Protein 1UIX (pdb70)

Structure (mmCIF, N/CA/C/O backbone):
data_1UIX
#
_entry.id   1UIX
#
_cell.length_a   148.0
_cell.length_b   26.1
_cell.length_c   39.6
_cell.angle_alpha   90
_cell.angle_beta   90.4
_cell.angle_gamma   90
#
_symmetry.space_gro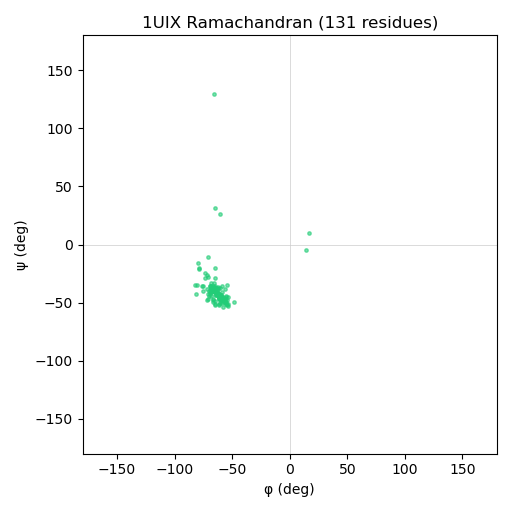up_name_H-M   'C 1 2 1'
#
loop_
_entity.id
_entity.type
_entity.pdbx_description
1 polymer 'Rho-associated kinase'
2 water water
#
loop_
_atom_site.group_PDB
_atom_site.id
_atom_site.type_symbol
_atom_site.label_atom_id
_atom_site.label_alt_id
_atom_site.label_comp_id
_atom_site.label_asym_id
_atom_site.label_entity_id
_atom_site.label_seq_id
_atom_site.pdbx_PDB_ins_code
_atom_site.Cartn_x
_atom_site.Cartn_y
_atom_site.Cartn_z
_atom_site.occupancy
_atom_site.B_iso_or_equiv
_atom_site.auth_seq_id
_atom_site.auth_comp_id
_atom_site.auth_asym_id
_atom_site.auth_atom_id
_atom_site.pdbx_PDB_model_num
ATOM 1 N N . GLY A 1 1 ? 44.291 -4.249 -9.874 1.00 5.47 -2 GLY A N 1
ATOM 2 C CA . GLY A 1 1 ? 45.088 -4.017 -8.649 1.00 7.67 -2 GLY A CA 1
ATOM 3 C C . GLY A 1 1 ? 44.296 -3.255 -7.592 1.00 7.30 -2 GLY A C 1
ATOM 4 O O . GLY A 1 1 ? 43.062 -3.169 -7.662 1.00 9.32 -2 GLY A O 1
ATOM 5 N N . SER A 1 2 ? 44.984 -2.634 -6.657 1.00 7.55 -1 SER A N 1
ATOM 6 C CA . SER A 1 2 ? 44.289 -2.006 -5.549 1.00 8.06 -1 SER A CA 1
ATOM 7 C C . SER A 1 2 ? 43.436 -0.860 -6.053 1.00 7.90 -1 SER A C 1
ATOM 8 O O . SER A 1 2 ? 42.403 -0.577 -5.448 1.00 9.28 -1 SER A O 1
ATOM 11 N N . THR A 1 3 ? 43.834 -0.222 -7.164 1.00 8.72 979 THR A N 1
ATOM 12 C CA . THR A 1 3 ? 43.144 0.978 -7.610 1.00 7.49 979 THR A CA 1
ATOM 13 C C . THR A 1 3 ? 41.748 0.663 -8.158 1.00 5.89 979 THR A C 1
ATOM 14 O O . THR A 1 3 ? 40.803 1.335 -7.798 1.00 4.19 979 THR A O 1
ATOM 18 N N . SER A 1 4 ? 41.628 -0.347 -9.027 1.00 5.70 980 SER A N 1
ATOM 19 C CA . SER A 1 4 ? 40.264 -0.661 -9.471 1.00 5.25 980 SER A CA 1
ATOM 20 C C . SER A 1 4 ? 39.473 -1.372 -8.335 1.00 4.40 980 SER A C 1
ATOM 21 O O . SER A 1 4 ? 38.278 -1.273 -8.283 1.00 5.92 980 SER A O 1
ATOM 24 N N . ASP A 1 5 ? 40.156 -2.099 -7.455 1.00 6.19 981 ASP A N 1
ATOM 25 C CA . ASP A 1 5 ? 39.464 -2.719 -6.297 1.00 6.04 981 ASP A CA 1
ATOM 26 C C . ASP A 1 5 ? 38.846 -1.637 -5.429 1.00 6.07 981 ASP A C 1
ATOM 27 O O . ASP A 1 5 ? 37.665 -1.688 -5.129 1.00 7.82 981 ASP A O 1
ATOM 32 N N . VAL A 1 6 ? 39.640 -0.637 -5.052 1.00 5.36 982 VAL A N 1
ATOM 33 C CA . VAL A 1 6 ? 39.083 0.496 -4.308 1.00 5.97 982 VAL A CA 1
ATOM 34 C C . VAL A 1 6 ? 37.889 1.127 -5.022 1.00 5.34 982 VAL A C 1
ATOM 35 O O . VAL A 1 6 ? 36.873 1.369 -4.382 1.00 5.78 982 VAL A O 1
ATOM 39 N N . ALA A 1 7 ? 38.043 1.464 -6.309 1.00 4.13 983 ALA A N 1
ATOM 40 C CA . ALA A 1 7 ? 36.980 2.134 -7.097 1.00 3.84 983 ALA A CA 1
ATOM 41 C C . ALA A 1 7 ? 35.691 1.351 -7.063 1.00 5.30 983 ALA A C 1
ATOM 42 O O . ALA A 1 7 ? 34.592 1.906 -6.845 1.00 4.09 983 ALA A O 1
ATOM 44 N N . ASN A 1 8 ? 35.794 0.038 -7.335 1.00 4.97 984 ASN A N 1
ATOM 45 C CA . ASN A 1 8 ? 34.613 -0.826 -7.305 1.00 4.79 984 ASN A CA 1
ATOM 46 C C . ASN A 1 8 ? 33.991 -0.984 -5.906 1.00 4.68 984 ASN A C 1
ATOM 47 O O . ASN A 1 8 ? 32.786 -0.960 -5.793 1.00 4.74 984 ASN A O 1
ATOM 52 N N . LEU A 1 9 ? 34.800 -1.062 -4.848 1.00 5.14 985 LEU A N 1
ATOM 53 C CA . LEU A 1 9 ? 34.257 -1.304 -3.524 1.00 5.11 985 LEU A CA 1
ATOM 54 C C . LEU A 1 9 ? 33.645 -0.009 -3.052 1.00 6.94 985 LEU A C 1
ATOM 55 O O . LEU A 1 9 ? 32.588 -0.020 -2.434 1.00 6.86 985 LEU A O 1
ATOM 60 N N . ALA A 1 10 ? 34.252 1.126 -3.395 1.00 6.72 986 ALA A N 1
ATOM 61 C CA . ALA A 1 10 ? 33.623 2.398 -2.986 1.00 7.25 986 ALA A CA 1
ATOM 62 C C . ALA A 1 10 ? 32.251 2.581 -3.674 1.00 9.30 986 ALA A C 1
ATOM 63 O O . ALA A 1 10 ? 31.294 3.126 -3.104 1.00 8.32 986 ALA A O 1
ATOM 65 N N . ASN A 1 11 ? 32.166 2.151 -4.922 1.00 10.50 987 ASN A N 1
ATOM 66 C CA . ASN A 1 11 ? 30.888 2.178 -5.602 1.00 12.38 987 ASN A CA 1
ATOM 67 C C . ASN A 1 11 ? 29.815 1.281 -4.973 1.00 11.79 987 ASN A C 1
ATOM 68 O O . ASN A 1 11 ? 28.661 1.660 -4.896 1.00 11.47 987 ASN A O 1
ATOM 73 N N . GLU A 1 12 ? 30.193 0.072 -4.557 1.00 10.63 988 GLU A N 1
ATOM 74 C CA . GLU A 1 12 ? 29.252 -0.868 -3.955 1.00 9.17 988 GLU A CA 1
ATOM 75 C C . GLU A 1 12 ? 28.817 -0.365 -2.627 1.00 9.71 988 GLU A C 1
ATOM 76 O O . GLU A 1 12 ? 27.631 -0.484 -2.305 1.00 9.17 988 GLU A O 1
ATOM 82 N N . LYS A 1 13 ? 29.728 0.237 -1.851 1.00 8.30 989 LYS A N 1
ATOM 83 C CA . LYS A 1 13 ? 29.334 0.806 -0.554 1.00 9.42 989 LYS A CA 1
ATOM 84 C C . LYS A 1 13 ? 28.328 1.939 -0.760 1.00 11.07 989 LYS A C 1
ATOM 85 O O . LYS A 1 13 ? 27.346 2.037 -0.031 1.00 11.91 989 LYS A O 1
ATOM 91 N N . GLU A 1 14 ? 28.575 2.781 -1.750 1.00 11.79 990 GLU A N 1
ATOM 92 C CA . GLU A 1 14 ? 27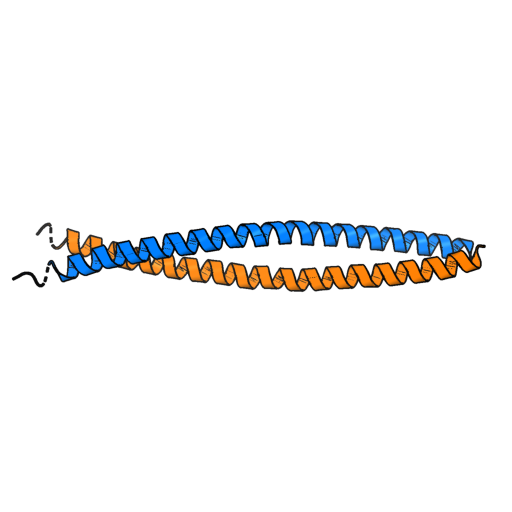.642 3.872 -2.064 1.00 12.97 990 GLU A CA 1
ATOM 93 C C . GLU A 1 14 ? 26.259 3.277 -2.452 1.00 12.42 990 GLU A C 1
ATOM 94 O O . GLU A 1 14 ? 25.244 3.650 -1.870 1.00 12.37 990 GLU A O 1
ATOM 100 N N . GLU A 1 15 ? 26.249 2.311 -3.379 1.00 12.56 991 GLU A N 1
ATOM 101 C CA . GLU A 1 15 ? 24.991 1.634 -3.767 1.00 12.35 991 GLU A CA 1
ATOM 102 C C . GLU A 1 15 ? 24.233 0.999 -2.574 1.00 12.82 991 GLU A C 1
ATOM 103 O O . GLU A 1 15 ? 23.039 1.245 -2.387 1.00 12.07 991 GLU A O 1
ATOM 109 N N . LEU A 1 16 ? 24.920 0.193 -1.764 1.00 11.79 992 LEU A N 1
ATOM 110 C CA . LEU A 1 16 ? 24.307 -0.422 -0.606 1.00 11.74 992 LEU A CA 1
ATOM 111 C C . LEU A 1 16 ? 23.809 0.603 0.414 1.00 12.92 992 LEU A C 1
ATOM 112 O O . LEU A 1 16 ? 22.737 0.435 0.954 1.00 12.25 992 LEU A O 1
ATOM 117 N N . ASN A 1 17 ? 24.612 1.613 0.700 1.00 14.25 993 ASN A N 1
ATOM 118 C CA . ASN A 1 17 ? 24.213 2.649 1.635 1.00 17.28 993 ASN A CA 1
ATOM 119 C C . ASN A 1 17 ? 22.912 3.349 1.201 1.00 17.19 993 ASN A C 1
ATOM 120 O O . ASN A 1 17 ? 22.020 3.570 2.029 1.00 17.17 993 ASN A O 1
ATOM 125 N N . ASN A 1 18 ? 22.830 3.691 -0.085 1.00 18.41 994 ASN A N 1
ATOM 126 C CA . ASN A 1 18 ? 21.636 4.306 -0.685 1.00 17.89 994 ASN A CA 1
ATOM 127 C C . ASN A 1 18 ? 20.390 3.414 -0.522 1.00 18.47 994 ASN A C 1
ATOM 128 O O . ASN A 1 18 ? 19.313 3.902 -0.145 1.00 18.54 994 ASN A O 1
ATOM 133 N N . LYS A 1 19 ? 20.532 2.123 -0.822 1.00 18.06 995 LYS A N 1
ATOM 134 C CA . LYS A 1 19 ? 19.439 1.136 -0.675 1.00 19.14 995 LYS A CA 1
ATOM 135 C C . LYS A 1 19 ? 19.077 0.965 0.778 1.00 19.16 995 LYS A C 1
ATOM 136 O O . LYS A 1 19 ? 17.907 0.830 1.103 1.00 18.83 995 LYS A O 1
ATOM 142 N N . LEU A 1 20 ? 20.083 1.021 1.657 1.00 18.11 996 LEU A N 1
ATOM 143 C CA . LEU A 1 20 ? 19.835 0.945 3.083 1.00 18.06 996 LEU A CA 1
ATOM 144 C C . LEU A 1 20 ? 19.041 2.143 3.582 1.00 18.09 996 LEU A C 1
ATOM 145 O O . LEU A 1 20 ? 18.042 1.979 4.292 1.00 17.37 996 LEU A O 1
ATOM 150 N N . LYS A 1 21 ? 19.480 3.336 3.196 1.00 18.21 997 LYS A N 1
ATOM 151 C CA . LYS A 1 21 ? 18.781 4.562 3.553 1.00 19.62 997 LYS A CA 1
ATOM 152 C C . LYS A 1 21 ? 17.306 4.548 3.110 1.00 21.00 997 LYS A C 1
ATOM 153 O O . LYS A 1 21 ? 16.424 4.923 3.896 1.00 21.29 997 LYS A O 1
ATOM 155 N N . GLU A 1 22 ? 17.055 4.118 1.870 1.00 21.62 998 GLU A N 1
ATOM 156 C CA . GLU A 1 22 ? 15.693 3.989 1.335 1.00 22.64 998 GLU A CA 1
ATOM 157 C C . GLU A 1 22 ? 14.915 3.030 2.208 1.00 23.18 998 GLU A C 1
ATOM 158 O O . GLU A 1 22 ? 13.789 3.328 2.574 1.00 23.72 998 GLU A O 1
ATOM 160 N N . ALA A 1 23 ? 15.522 1.903 2.573 1.00 22.48 999 ALA A N 1
ATOM 161 C CA . ALA A 1 23 ? 14.834 0.923 3.418 1.00 23.48 999 ALA A CA 1
ATOM 162 C C . ALA A 1 23 ? 14.479 1.477 4.805 1.00 24.64 999 ALA A C 1
ATOM 163 O O . ALA A 1 23 ? 13.352 1.260 5.310 1.00 24.30 999 ALA A O 1
ATOM 165 N N . GLN A 1 24 ? 15.425 2.187 5.412 1.00 25.22 1000 GLN A N 1
ATOM 166 C CA . GLN A 1 24 ? 15.224 2.735 6.756 1.00 27.57 1000 GLN A CA 1
ATOM 167 C C . GLN A 1 24 ? 14.217 3.898 6.779 1.00 28.16 1000 GLN A C 1
ATOM 168 O O . GLN A 1 24 ? 13.573 4.124 7.794 1.00 27.50 1000 GLN A O 1
ATOM 174 N N . GLU A 1 25 ? 14.105 4.628 5.667 1.00 29.10 1001 GLU A N 1
ATOM 175 C CA . GLU A 1 25 ? 13.078 5.649 5.514 1.00 30.42 1001 GLU A CA 1
ATOM 176 C C . GLU A 1 25 ? 11.683 4.996 5.408 1.00 31.23 1001 GLU A C 1
ATOM 177 O O . GLU A 1 25 ? 10.722 5.468 6.025 1.00 30.91 1001 GLU A O 1
ATOM 183 N N . GLN A 1 26 ? 11.582 3.915 4.643 1.00 31.34 1002 GLN A N 1
ATOM 184 C CA . GLN A 1 26 ? 10.357 3.124 4.594 1.00 32.51 1002 GLN A CA 1
ATOM 185 C C . GLN A 1 26 ? 9.993 2.627 5.983 1.00 32.81 1002 GLN A C 1
ATOM 186 O O . GLN A 1 26 ? 8.885 2.872 6.433 1.00 33.20 1002 GLN A O 1
ATOM 192 N N . LEU A 1 27 ? 10.919 1.958 6.668 1.00 32.58 1003 LEU A N 1
ATOM 193 C CA . LEU A 1 27 ? 10.671 1.441 8.020 1.00 33.27 1003 LEU A CA 1
ATOM 194 C C . LEU A 1 27 ? 10.192 2.511 8.987 1.00 34.26 1003 LEU A C 1
ATOM 195 O O . LEU A 1 27 ? 9.384 2.238 9.863 1.00 34.11 1003 LEU A O 1
ATOM 200 N N . SER A 1 28 ? 10.697 3.730 8.828 1.00 35.38 1004 SER A N 1
ATOM 201 C CA . SER A 1 28 ? 10.383 4.806 9.756 1.00 36.99 1004 SER A CA 1
ATOM 202 C C . SER A 1 28 ? 8.963 5.332 9.515 1.00 37.79 1004 SER A C 1
ATOM 203 O O . SER A 1 28 ? 8.240 5.612 10.463 1.00 37.95 1004 SER A O 1
ATOM 206 N N . ARG A 1 29 ? 8.576 5.446 8.244 1.00 39.01 1005 ARG A N 1
ATOM 207 C CA . ARG A 1 29 ? 7.214 5.814 7.852 1.00 40.00 1005 ARG A CA 1
ATOM 208 C C . ARG A 1 29 ? 6.231 4.769 8.377 1.00 40.80 1005 ARG A C 1
ATOM 209 O O . ARG A 1 29 ? 5.169 5.117 8.907 1.00 41.14 1005 ARG A O 1
ATOM 211 N N . LEU A 1 30 ? 6.601 3.495 8.255 1.00 40.89 1006 LEU A N 1
ATOM 212 C CA . LEU A 1 30 ? 5.782 2.395 8.755 1.00 41.28 1006 LEU A CA 1
ATOM 213 C C . LEU A 1 30 ? 5.662 2.419 10.283 1.00 41.33 1006 LEU A C 1
ATOM 214 O O . LEU A 1 30 ? 4.577 2.173 10.819 1.00 40.86 1006 LEU A O 1
ATOM 219 N N . LYS A 1 31 ? 6.760 2.739 10.970 1.00 41.61 1007 LYS A N 1
ATOM 220 C CA . LYS A 1 31 ? 6.766 2.852 12.432 1.00 41.95 1007 LYS A CA 1
ATOM 221 C C . LYS A 1 31 ? 5.823 3.956 12.913 1.00 42.44 1007 LYS A C 1
ATOM 222 O O . LYS A 1 31 ? 5.180 3.823 13.960 1.00 42.31 1007 LYS A O 1
ATOM 224 N N . ASP A 1 32 ? 5.760 5.047 12.151 1.00 42.79 1008 ASP A N 1
ATOM 225 C CA . ASP A 1 32 ? 4.851 6.155 12.446 1.00 43.24 1008 ASP A CA 1
ATOM 226 C C . ASP A 1 32 ? 3.399 5.737 12.218 1.00 43.29 1008 ASP A C 1
ATOM 227 O O . ASP A 1 32 ? 2.506 6.167 12.954 1.00 43.74 1008 ASP A O 1
ATOM 232 N N . GLU A 1 33 ? 3.177 4.900 11.205 1.00 43.28 1009 GLU A N 1
ATOM 233 C CA . GLU A 1 33 ? 1.861 4.329 10.928 1.00 43.43 1009 GLU A CA 1
ATOM 234 C C . GLU A 1 33 ? 1.370 3.340 12.018 1.00 43.40 1009 GLU A C 1
ATOM 235 O O . GLU A 1 33 ? 0.182 3.316 12.341 1.00 43.27 1009 GLU A O 1
ATOM 237 N N . GLU A 1 34 ? 2.278 2.546 12.583 1.00 43.26 1010 GLU A N 1
ATOM 238 C CA . GLU A 1 34 ? 1.948 1.617 13.669 1.00 43.13 1010 GLU A CA 1
ATOM 239 C C . GLU A 1 34 ? 1.533 2.342 14.950 1.00 43.52 1010 GLU A C 1
ATOM 240 O O . GLU A 1 34 ? 0.691 1.843 15.705 1.00 43.61 1010 GLU A O 1
ATOM 242 N N . ILE A 1 35 ? 2.119 3.512 15.201 1.00 43.55 1011 ILE A N 1
ATOM 243 C CA . ILE A 1 35 ? 1.721 4.320 16.342 1.00 43.49 1011 ILE A CA 1
ATOM 244 C C . ILE A 1 35 ? 0.327 4.897 16.094 1.00 43.81 1011 ILE A C 1
ATOM 245 O O . ILE A 1 35 ? -0.539 4.846 16.979 1.00 43.63 1011 ILE A O 1
ATOM 247 N N . SER A 1 36 ? 0.109 5.409 14.880 1.00 43.66 1012 SER A N 1
ATOM 248 C CA . SER A 1 36 ? -1.188 5.955 14.476 1.00 43.53 1012 SER A CA 1
ATOM 249 C C . SER A 1 36 ? -2.263 4.869 14.273 1.00 43.75 1012 SER A C 1
ATOM 250 O O . SER A 1 36 ? -3.454 5.184 14.120 1.00 44.16 1012 SER A O 1
ATOM 252 N N . ALA A 1 37 ? -1.847 3.601 14.274 1.00 43.29 1013 ALA A N 1
ATOM 253 C CA . ALA A 1 37 ? -2.779 2.474 14.267 1.00 42.68 1013 ALA A CA 1
ATOM 254 C C . ALA A 1 37 ? -3.321 2.207 15.665 1.00 42.37 1013 ALA A C 1
ATOM 255 O O . ALA A 1 37 ? -4.478 1.825 15.814 1.00 42.56 1013 ALA A O 1
ATOM 257 N N . ALA A 1 38 ? -2.485 2.409 16.682 1.00 41.60 1014 ALA A N 1
ATOM 258 C CA . ALA A 1 38 ? -2.883 2.201 18.067 1.00 41.00 1014 ALA A CA 1
ATOM 259 C C . ALA A 1 38 ? -3.981 3.167 18.484 1.00 40.63 1014 ALA A C 1
ATOM 260 O O . ALA A 1 38 ? -4.886 2.791 19.234 1.00 40.01 1014 ALA A O 1
ATOM 262 N N . ALA A 1 39 ? -3.885 4.403 17.997 1.0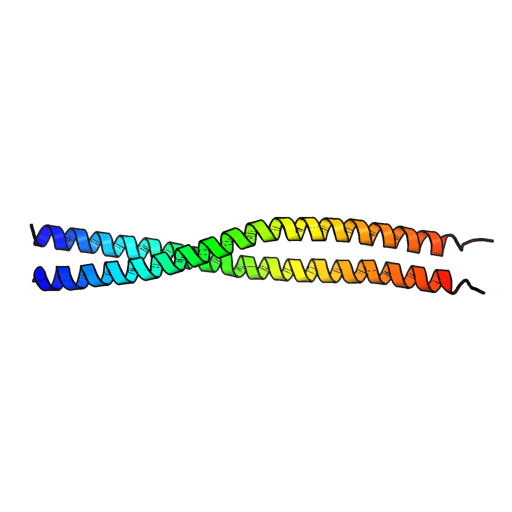0 40.30 1015 ALA A N 1
ATOM 263 C CA . ALA A 1 39 ? -4.889 5.434 18.254 1.00 39.91 1015 ALA A CA 1
ATOM 264 C C . ALA A 1 39 ? -6.189 5.132 17.513 1.00 39.57 1015 ALA A C 1
ATOM 265 O O . ALA A 1 39 ? -7.278 5.328 18.065 1.00 39.40 1015 ALA A O 1
ATOM 267 N N . ILE A 1 40 ? -6.077 4.654 16.274 1.00 38.89 1016 ILE A N 1
ATOM 268 C CA . ILE A 1 40 ? -7.263 4.278 15.499 1.00 38.63 1016 ILE A CA 1
ATOM 269 C C . ILE A 1 40 ? -7.964 3.042 16.076 1.00 38.35 1016 ILE A C 1
ATOM 270 O O . ILE A 1 40 ? -9.197 2.958 16.074 1.00 38.95 1016 ILE A O 1
ATOM 272 N N . LYS A 1 41 ? -7.179 2.092 16.570 1.00 37.50 1017 LYS A N 1
ATOM 273 C CA . LYS A 1 41 ? -7.727 0.947 17.275 1.00 36.92 1017 LYS A CA 1
ATOM 274 C C . LYS A 1 41 ? -8.536 1.413 18.494 1.00 36.62 1017 LYS A C 1
ATOM 275 O O . LYS A 1 41 ? -9.682 0.997 18.658 1.00 36.13 1017 LYS A O 1
ATOM 281 N N . ALA A 1 42 ? -7.944 2.278 19.328 1.00 35.89 1018 ALA A N 1
ATOM 282 C CA . ALA A 1 42 ? -8.605 2.801 20.532 1.00 35.38 1018 ALA A CA 1
ATOM 283 C C . ALA A 1 42 ? -9.910 3.532 20.206 1.00 34.85 1018 ALA A C 1
ATOM 284 O O . ALA A 1 42 ? -10.903 3.401 20.929 1.00 35.15 1018 ALA A O 1
ATOM 286 N N . GLN A 1 43 ? -9.884 4.305 19.127 1.00 34.37 1019 GLN A N 1
ATOM 287 C CA . GLN A 1 43 ? -11.056 4.991 18.619 1.00 33.89 1019 GLN A CA 1
ATOM 288 C C . GLN A 1 43 ? -12.137 3.988 18.193 1.00 33.44 1019 GLN A C 1
ATOM 289 O O . GLN A 1 43 ? -13.323 4.203 18.488 1.00 32.94 1019 GLN A O 1
ATOM 291 N N . PHE A 1 44 ? -11.726 2.899 17.524 1.00 32.67 1020 PHE A N 1
ATOM 292 C CA . PHE A 1 44 ? -12.646 1.831 17.103 1.00 31.35 1020 PHE A CA 1
ATOM 293 C C . PHE A 1 44 ? -13.245 1.123 18.314 1.00 30.58 1020 PHE A C 1
ATOM 294 O O . PHE A 1 44 ? -14.419 0.752 18.302 1.00 30.29 1020 PHE A O 1
ATOM 302 N N . GLU A 1 45 ? -12.431 0.923 19.349 1.00 29.31 1021 GLU A N 1
ATOM 303 C CA . GLU A 1 45 ? -12.858 0.195 20.532 1.00 28.08 1021 GLU A CA 1
ATOM 304 C C . GLU A 1 45 ? -13.916 1.003 21.255 1.00 27.75 1021 GLU A C 1
ATOM 305 O O . GLU A 1 45 ? -14.864 0.434 21.796 1.00 26.83 1021 GLU A O 1
ATOM 307 N N . LYS A 1 46 ? -13.718 2.324 21.274 1.00 27.32 1022 LYS A N 1
ATOM 308 C CA . LYS A 1 46 ? -14.647 3.298 21.851 1.00 26.74 1022 LYS A CA 1
ATOM 309 C C . LYS A 1 46 ? -15.955 3.360 21.081 1.00 26.09 1022 LYS A C 1
ATOM 310 O O . LYS A 1 46 ? -17.023 3.351 21.672 1.00 25.58 1022 LYS A O 1
ATOM 312 N N . GLN A 1 47 ? -15.861 3.480 19.763 1.00 25.96 1023 GLN A N 1
ATOM 313 C CA . GLN A 1 47 ? -17.042 3.538 18.920 1.00 26.71 1023 GLN A CA 1
ATOM 314 C C . GLN A 1 47 ? -17.864 2.269 19.066 1.00 25.95 1023 GLN A C 1
ATOM 315 O O . GLN A 1 47 ? -19.109 2.325 19.034 1.00 24.60 1023 GLN A O 1
ATOM 321 N N . LEU A 1 48 ? -17.165 1.138 19.194 1.00 24.92 1024 LEU A N 1
ATOM 322 C CA . LEU A 1 48 ? -17.833 -0.156 19.353 1.00 25.33 1024 LEU A CA 1
ATOM 323 C C . LEU A 1 48 ? -18.541 -0.274 20.698 1.00 24.45 1024 LEU A C 1
ATOM 324 O O . LEU A 1 48 ? -19.679 -0.765 20.748 1.00 24.22 1024 LEU A O 1
ATOM 329 N N . LEU A 1 49 ? -17.876 0.154 21.773 1.00 23.41 1025 LEU A N 1
ATOM 330 C CA . LEU A 1 49 ? -18.522 0.221 23.083 1.00 24.02 1025 LEU A CA 1
ATOM 331 C C . LEU A 1 49 ? -19.792 1.035 22.954 1.00 23.13 1025 LEU A C 1
ATOM 332 O O . LEU A 1 49 ? -20.865 0.565 23.342 1.00 23.17 1025 LEU A O 1
ATOM 337 N N . THR A 1 50 ? -19.668 2.242 22.395 1.00 21.83 1026 THR A N 1
ATOM 338 C CA . THR A 1 50 ? -20.808 3.136 22.200 1.00 20.88 1026 THR A CA 1
ATOM 339 C C . THR A 1 50 ? -21.919 2.509 21.373 1.00 19.44 1026 THR A C 1
ATOM 340 O O . THR A 1 50 ? -23.068 2.583 21.757 1.00 18.64 1026 THR A O 1
ATOM 344 N N . GLU A 1 51 ? -21.598 1.930 20.224 1.00 17.99 1027 GLU A N 1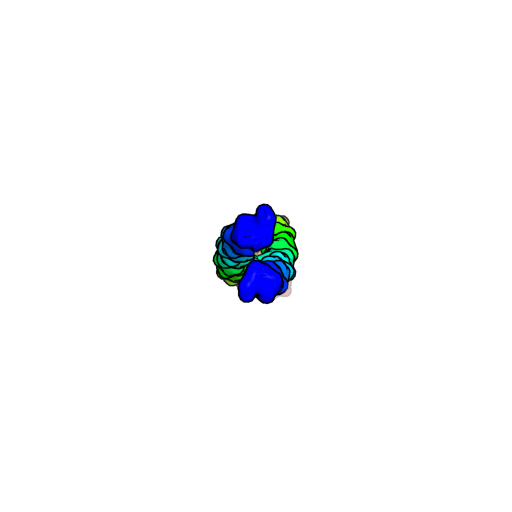
ATOM 345 C CA . GLU A 1 51 ? -22.634 1.310 19.407 1.00 17.51 1027 GLU A CA 1
ATOM 346 C C . GLU A 1 51 ? -23.355 0.166 20.147 1.00 16.53 1027 GLU A C 1
ATOM 347 O O . GLU A 1 51 ? -24.579 0.054 20.028 1.00 16.39 1027 GLU A O 1
ATOM 353 N N . ARG A 1 52 ? -22.596 -0.683 20.832 1.00 15.83 1028 ARG A N 1
ATOM 354 C CA . ARG A 1 52 ? -23.136 -1.779 21.632 1.00 15.48 1028 ARG A CA 1
ATOM 355 C C . ARG A 1 52 ? -24.119 -1.227 22.648 1.00 14.93 1028 ARG A C 1
ATOM 356 O O . ARG A 1 52 ? -25.207 -1.760 22.855 1.00 13.53 1028 ARG A O 1
ATOM 364 N N . THR A 1 53 ? -23.698 -0.165 23.327 1.00 14.33 1029 THR A N 1
ATOM 365 C CA . THR A 1 53 ? -24.517 0.418 24.371 1.00 13.34 1029 THR A CA 1
ATOM 366 C C . THR A 1 53 ? -25.841 0.916 23.796 1.00 12.92 1029 THR A C 1
ATOM 367 O O . THR A 1 53 ? -26.904 0.661 24.394 1.00 12.38 1029 THR A O 1
ATOM 371 N N . LEU A 1 54 ? -25.770 1.617 22.654 1.00 12.74 1030 LEU A N 1
ATOM 372 C CA . LEU A 1 54 ? -26.924 2.180 21.984 1.00 12.15 1030 LEU A CA 1
ATOM 373 C C . LEU A 1 54 ? -27.819 1.046 21.512 1.00 12.22 1030 LEU A C 1
ATOM 374 O O . LEU A 1 54 ? -29.041 1.123 21.646 1.00 10.99 1030 LEU A O 1
ATOM 379 N N . LYS A 1 55 ? -27.202 -0.017 20.996 1.00 10.80 1031 LYS A N 1
ATOM 380 C CA . LYS A 1 55 ? -27.962 -1.210 20.561 1.00 9.34 1031 LYS A CA 1
ATOM 381 C C . LYS A 1 55 ? -28.780 -1.803 21.734 1.00 10.21 1031 LYS A C 1
ATOM 382 O O . LYS A 1 55 ? -29.999 -2.067 21.613 1.00 7.67 1031 LYS A O 1
ATOM 388 N N . THR A 1 56 ? -28.133 -1.969 22.891 1.00 10.20 1032 THR A N 1
ATOM 389 C CA . THR A 1 56 ? -28.846 -2.584 24.038 1.00 10.46 1032 THR A CA 1
ATOM 390 C C . THR A 1 56 ? -29.959 -1.679 2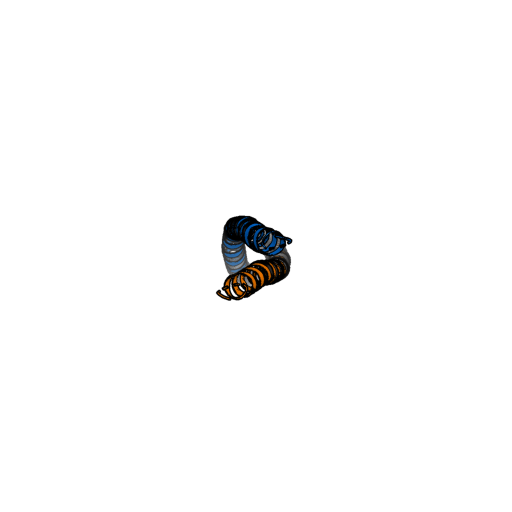4.538 1.00 9.69 1032 THR A C 1
ATOM 391 O O . THR A 1 56 ? -31.046 -2.134 24.932 1.00 8.86 1032 THR A O 1
ATOM 395 N N . GLN A 1 57 ? -29.700 -0.376 24.522 1.00 10.04 1033 GLN A N 1
ATOM 396 C CA . GLN A 1 57 ? -30.762 0.573 24.847 1.00 10.28 1033 GLN A CA 1
ATOM 397 C C . GLN A 1 57 ? -32.017 0.389 23.969 1.00 10.33 1033 GLN A C 1
ATOM 398 O O . GLN A 1 57 ? -33.138 0.326 24.478 1.00 7.59 1033 GLN A O 1
ATOM 404 N N . ALA A 1 58 ? -31.814 0.361 22.652 1.00 10.36 1034 ALA A N 1
ATOM 405 C CA . ALA A 1 58 ? -32.918 0.187 21.711 1.00 8.80 1034 ALA A CA 1
ATOM 406 C C . ALA A 1 58 ? -33.545 -1.185 21.835 1.00 7.62 1034 ALA A C 1
ATOM 407 O O . ALA A 1 58 ? -34.725 -1.279 21.910 1.00 6.96 1034 ALA A O 1
ATOM 409 N N . VAL A 1 59 ? -32.730 -2.241 21.861 1.00 7.14 1035 VAL A N 1
ATOM 410 C CA . VAL A 1 59 ? -33.268 -3.604 21.956 1.00 6.37 1035 VAL A CA 1
ATOM 411 C C . VAL A 1 59 ? -34.099 -3.779 23.246 1.00 7.22 1035 VAL A C 1
ATOM 412 O O . VAL A 1 59 ? -35.237 -4.327 23.221 1.00 7.64 1035 VAL A O 1
ATOM 416 N N . ASN A 1 60 ? -33.537 -3.360 24.373 1.00 6.67 1036 ASN A N 1
ATOM 417 C CA . ASN A 1 60 ? -34.251 -3.484 25.645 1.00 7.50 1036 ASN A CA 1
ATOM 418 C C . ASN A 1 60 ? -35.557 -2.677 25.719 1.00 6.83 1036 ASN A C 1
ATOM 419 O O . ASN A 1 60 ? -36.565 -3.101 26.320 1.00 6.85 1036 ASN A O 1
ATOM 424 N N . LYS A 1 61 ? -35.544 -1.498 25.132 1.00 5.94 1037 LYS A N 1
ATOM 425 C CA . LYS A 1 61 ? -36.753 -0.705 25.191 1.00 6.94 1037 LYS A CA 1
ATOM 426 C C . LYS A 1 61 ? -37.828 -1.340 24.279 1.00 6.15 1037 LYS A C 1
ATOM 427 O O . LYS A 1 61 ? -39.023 -1.384 24.657 1.00 7.06 1037 LYS A O 1
ATOM 433 N N . LEU A 1 62 ? -37.407 -1.859 23.111 1.00 8.11 1038 LEU A N 1
ATOM 434 C CA . LEU A 1 62 ? -38.319 -2.566 22.214 1.00 7.23 1038 LEU A CA 1
ATOM 435 C C . LEU A 1 62 ? -38.889 -3.813 22.950 1.00 7.97 1038 LEU A C 1
ATOM 436 O O . LEU A 1 62 ? -40.084 -4.085 22.890 1.00 8.67 1038 LEU A O 1
ATOM 441 N N . ALA A 1 63 ? -38.035 -4.590 23.630 1.00 8.02 1039 ALA A N 1
ATOM 442 C CA . ALA A 1 63 ? -38.539 -5.778 24.336 1.00 8.37 1039 ALA A CA 1
ATOM 443 C C . ALA A 1 63 ? -39.556 -5.358 25.410 1.00 9.89 1039 ALA A C 1
ATOM 444 O O . ALA A 1 63 ? -40.618 -6.000 25.593 1.00 10.22 1039 ALA A O 1
ATOM 446 N N . GLU A 1 64 ? -39.212 -4.315 26.151 1.00 9.60 1040 GLU A N 1
ATOM 447 C CA . GLU A 1 64 ? -40.093 -3.762 27.183 1.00 10.10 1040 GLU A CA 1
ATOM 448 C C . GLU A 1 64 ? -41.459 -3.360 26.628 1.00 11.55 1040 GLU A C 1
ATOM 449 O O . GLU A 1 64 ? -42.498 -3.758 27.161 1.00 11.44 1040 GLU A O 1
ATOM 455 N N . ILE A 1 65 ? -41.474 -2.612 25.529 1.00 12.68 1041 ILE A N 1
ATOM 456 C CA . ILE A 1 65 ? -42.753 -2.231 24.920 1.00 13.45 1041 ILE A CA 1
ATOM 457 C C . ILE A 1 65 ? -43.505 -3.444 24.387 1.00 14.33 1041 ILE A C 1
ATOM 458 O O . ILE A 1 65 ? -44.777 -3.494 24.435 1.00 13.07 1041 ILE A O 1
ATOM 471 N N . ASN A 1 67 ? -43.416 -6.392 25.600 1.00 15.51 1043 ASN A N 1
ATOM 472 C CA . ASN A 1 67 ? -43.914 -7.097 26.787 1.00 17.43 1043 ASN A CA 1
ATOM 473 C C . ASN A 1 67 ? -44.988 -6.393 27.635 1.00 19.02 1043 ASN A C 1
ATOM 474 O O . ASN A 1 67 ? -45.506 -6.968 28.607 1.00 17.96 1043 ASN A O 1
ATOM 479 N N . ARG A 1 68 ? -45.301 -5.158 27.276 1.00 21.47 1044 ARG A N 1
ATOM 480 C CA . ARG A 1 68 ? -46.279 -4.344 28.001 1.00 25.19 1044 ARG A CA 1
ATOM 481 C C . ARG A 1 68 ? -47.688 -4.965 27.881 1.00 27.89 1044 ARG A C 1
ATOM 482 O O . ARG A 1 68 ? -48.134 -5.332 26.796 1.00 29.71 1044 ARG A O 1
ATOM 484 N N . LYS A 1 69 ? -48.364 -5.130 29.003 1.00 31.26 1045 LYS A N 1
ATOM 485 C CA . LYS A 1 69 ? -49.737 -5.595 28.970 1.00 33.83 1045 LYS A CA 1
ATOM 486 C C . LYS A 1 69 ? -50.395 -4.995 30.173 1.00 35.73 1045 LYS A C 1
ATOM 487 O O . LYS A 1 69 ? -50.016 -5.430 31.271 1.00 38.05 1045 LYS A O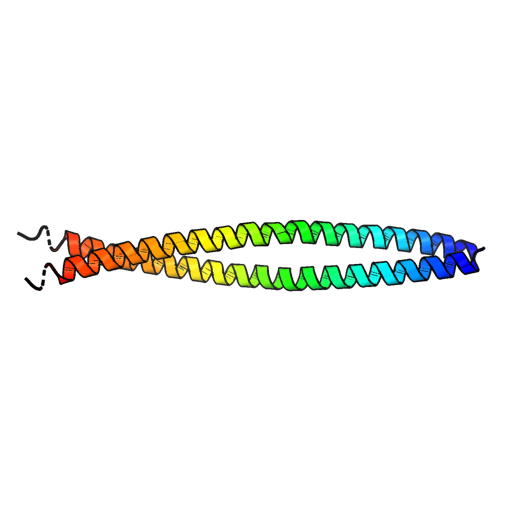 1
ATOM 489 N N . GLY B 1 1 ? 48.085 1.213 4.120 1.00 18.89 -2 GLY B N 1
ATOM 490 C CA . GLY B 1 1 ? 48.341 1.517 2.679 1.00 17.48 -2 GLY B CA 1
ATOM 491 C C . GLY B 1 1 ? 47.218 0.922 1.845 1.00 17.11 -2 GLY B C 1
ATOM 492 O O . GLY B 1 1 ? 46.192 0.473 2.394 1.00 14.16 -2 GLY B O 1
ATOM 493 N N . SER B 1 2 ? 47.431 0.869 0.533 1.00 16.42 -1 SER B N 1
ATOM 494 C CA . SER B 1 2 ? 46.373 0.487 -0.406 1.00 15.34 -1 SER B CA 1
ATOM 495 C C . SER B 1 2 ? 45.791 -0.875 -0.223 1.00 15.33 -1 SER B C 1
ATOM 496 O O . SER B 1 2 ? 44.593 -1.007 -0.314 1.00 13.12 -1 SER B O 1
ATOM 499 N N . THR B 1 3 ? 46.632 -1.904 -0.050 1.00 15.80 979 THR B N 1
ATOM 500 C CA . THR B 1 3 ? 46.099 -3.268 0.150 1.00 16.75 979 THR B CA 1
ATOM 501 C C . THR B 1 3 ? 45.310 -3.438 1.430 1.00 15.82 979 THR B C 1
ATOM 502 O O . THR B 1 3 ? 44.291 -4.160 1.434 1.00 16.42 979 THR B O 1
ATOM 506 N N . SER B 1 4 ? 45.730 -2.767 2.491 1.00 15.07 980 SER B N 1
ATOM 507 C CA . SER B 1 4 ? 44.948 -2.728 3.728 1.00 14.11 980 SER B CA 1
ATOM 508 C C . SER B 1 4 ? 43.594 -2.082 3.496 1.00 11.44 980 SER B C 1
ATOM 509 O O . SER B 1 4 ? 42.553 -2.601 3.923 1.00 11.44 980 SER B O 1
ATOM 512 N N . ASP B 1 5 ? 43.612 -0.962 2.783 1.00 9.62 981 ASP B N 1
ATOM 513 C CA . ASP B 1 5 ? 42.372 -0.282 2.429 1.00 7.71 981 ASP B CA 1
ATOM 514 C C . ASP B 1 5 ? 41.392 -1.200 1.703 1.00 7.37 981 ASP B C 1
ATOM 515 O O . ASP B 1 5 ? 40.231 -1.130 2.014 1.00 8.22 981 ASP B O 1
ATOM 520 N N . VAL B 1 6 ? 41.856 -2.010 0.713 1.00 5.03 982 VAL B N 1
ATOM 521 C CA . VAL B 1 6 ? 40.993 -2.930 -0.001 1.00 6.04 982 VAL B CA 1
ATOM 522 C C . VAL B 1 6 ? 40.368 -3.950 0.962 1.00 5.77 982 VAL B C 1
ATOM 523 O O . VAL B 1 6 ? 39.182 -4.208 0.877 1.00 8.29 982 VAL B O 1
ATOM 527 N N . ALA B 1 7 ? 41.173 -4.508 1.879 1.00 6.26 983 ALA B N 1
ATOM 528 C CA . ALA B 1 7 ? 40.675 -5.508 2.842 1.00 7.48 983 ALA B CA 1
ATOM 529 C C . ALA B 1 7 ? 39.574 -4.853 3.681 1.00 6.85 983 ALA B C 1
ATOM 530 O O . ALA B 1 7 ? 38.521 -5.443 3.915 1.00 6.08 983 ALA B O 1
ATOM 532 N N . ASN B 1 8 ? 39.847 -3.628 4.133 1.00 6.50 984 ASN B N 1
ATOM 533 C CA . ASN B 1 8 ? 38.913 -2.947 5.023 1.00 6.67 984 ASN B CA 1
ATOM 534 C C . ASN B 1 8 ? 37.608 -2.574 4.269 1.00 6.60 984 ASN B C 1
ATOM 535 O O . ASN B 1 8 ? 36.507 -2.825 4.763 1.00 6.79 984 ASN B O 1
ATOM 540 N N . LEU B 1 9 ? 37.740 -2.102 3.026 1.00 6.28 985 LEU B N 1
ATOM 541 C CA . LEU B 1 9 ? 36.591 -1.848 2.157 1.00 4.48 985 LEU B CA 1
ATOM 542 C C . LEU B 1 9 ? 35.761 -3.133 1.920 1.00 4.19 985 LEU B C 1
ATOM 543 O O . LEU B 1 9 ? 34.519 -3.078 1.869 1.00 3.43 985 LEU B O 1
ATOM 548 N N . ALA B 1 10 ? 36.403 -4.286 1.828 1.00 5.37 986 ALA B N 1
ATOM 549 C CA . ALA B 1 10 ? 35.602 -5.495 1.567 1.00 3.72 986 ALA B CA 1
ATOM 550 C C . ALA B 1 10 ? 34.754 -5.836 2.778 1.00 4.74 986 ALA B C 1
ATOM 551 O O . ALA B 1 10 ? 33.603 -6.302 2.679 1.00 5.43 986 ALA B O 1
ATOM 553 N N . ASN B 1 11 ? 35.356 -5.684 3.940 1.00 4.62 987 ASN B N 1
ATOM 554 C CA . ASN B 1 11 ? 34.621 -5.904 5.191 1.00 4.54 987 ASN B CA 1
ATOM 555 C C . ASN B 1 11 ? 33.455 -4.911 5.349 1.00 5.69 987 ASN B C 1
ATOM 556 O O . ASN B 1 11 ? 32.418 -5.248 5.878 1.00 5.67 987 ASN B O 1
ATOM 561 N N . GLU B 1 12 ? 33.702 -3.649 5.009 1.00 5.50 988 GLU B N 1
ATOM 562 C CA . GLU B 1 12 ? 32.686 -2.595 5.118 1.00 4.80 988 GLU B CA 1
ATOM 563 C C . GLU B 1 12 ? 31.528 -2.862 4.125 1.00 5.11 988 GLU B C 1
ATOM 564 O O . GLU B 1 12 ? 30.384 -2.654 4.486 1.00 4.34 988 GLU B O 1
ATOM 570 N N . LYS B 1 13 ? 31.820 -3.330 2.913 1.00 5.06 989 LYS B N 1
ATOM 571 C CA . LYS B 1 13 ? 30.750 -3.833 1.970 1.00 5.83 989 LYS B CA 1
ATOM 572 C C . LYS B 1 13 ? 29.935 -4.951 2.543 1.00 6.45 989 LYS B C 1
ATOM 573 O O . LYS B 1 13 ? 28.693 -4.959 2.475 1.00 5.80 989 LYS B O 1
ATOM 579 N N . GLU B 1 14 ? 30.636 -5.921 3.115 1.00 7.09 990 GLU B N 1
ATOM 580 C CA . GLU B 1 14 ? 29.962 -7.097 3.689 1.00 6.22 990 GLU B CA 1
ATOM 581 C C . GLU B 1 14 ? 29.046 -6.628 4.820 1.00 6.00 990 GLU B C 1
ATOM 582 O O . GLU B 1 14 ? 27.914 -7.135 4.964 1.00 7.52 990 GLU B O 1
ATOM 588 N N . GLU B 1 15 ? 29.514 -5.704 5.656 1.00 5.45 991 GLU B N 1
ATOM 589 C CA . GLU B 1 15 ? 28.671 -5.224 6.774 1.00 5.91 991 GLU B CA 1
ATOM 590 C C . GLU B 1 15 ? 27.439 -4.452 6.241 1.00 7.84 991 GLU B C 1
ATOM 591 O O . GLU B 1 15 ? 26.348 -4.601 6.755 1.00 7.71 991 GLU B O 1
ATOM 597 N N . LEU B 1 16 ? 27.634 -3.648 5.216 1.00 7.83 992 LEU B N 1
ATOM 598 C CA . LEU B 1 16 ? 26.492 -3.015 4.594 1.00 9.21 992 LEU B CA 1
ATOM 599 C C . LEU B 1 16 ? 25.531 -4.060 4.001 1.00 9.50 992 LEU B C 1
ATOM 600 O O . LEU B 1 16 ? 24.331 -3.870 4.129 1.00 11.28 992 LEU B O 1
ATOM 605 N N . ASN B 1 17 ? 26.037 -5.154 3.412 1.00 9.12 993 ASN B N 1
ATOM 606 C CA . ASN B 1 17 ? 25.149 -6.251 2.965 1.00 11.39 993 ASN B CA 1
ATOM 607 C C . ASN B 1 17 ? 24.270 -6.749 4.108 1.00 12.25 993 ASN B C 1
ATOM 608 O O . ASN B 1 17 ? 23.057 -6.946 3.941 1.00 9.98 993 ASN B O 1
ATOM 613 N N . ASN B 1 18 ? 24.915 -6.986 5.243 1.00 9.61 994 ASN B N 1
ATOM 614 C CA . ASN B 1 18 ? 24.234 -7.416 6.448 1.00 12.30 994 ASN B CA 1
ATOM 615 C C . ASN B 1 18 ? 23.105 -6.463 6.891 1.00 11.75 994 ASN B C 1
ATOM 616 O O . ASN B 1 18 ? 22.002 -6.934 7.229 1.00 11.48 994 ASN B O 1
ATOM 621 N N . LYS B 1 19 ? 23.403 -5.167 6.932 1.00 11.22 995 LYS B N 1
ATOM 622 C CA . LYS B 1 19 ? 22.452 -4.167 7.430 1.00 13.16 995 LYS B CA 1
ATOM 623 C C . LYS B 1 19 ? 21.292 -4.084 6.494 1.00 13.10 995 LYS B C 1
ATOM 624 O O . LYS B 1 19 ? 20.155 -3.948 6.942 1.00 13.18 995 LYS B O 1
ATOM 630 N N . LEU B 1 20 ? 21.572 -4.151 5.184 1.00 11.33 996 LEU B N 1
ATOM 631 C CA . LEU B 1 20 ? 20.486 -4.049 4.195 1.00 12.42 996 LEU B CA 1
ATOM 632 C C . LEU B 1 20 ? 19.584 -5.269 4.260 1.00 12.94 996 LEU B C 1
ATOM 633 O O . LEU B 1 20 ? 18.359 -5.143 4.143 1.00 14.59 996 LEU B O 1
ATOM 638 N N . LYS B 1 21 ? 20.176 -6.455 4.417 1.00 13.29 997 LYS B N 1
ATOM 639 C CA . LYS B 1 21 ? 19.408 -7.696 4.544 1.00 15.36 997 LYS B CA 1
ATOM 640 C C . LYS B 1 21 ? 18.492 -7.595 5.772 1.00 16.70 997 LYS B C 1
ATOM 641 O O . LYS B 1 21 ? 17.288 -7.940 5.717 1.00 16.78 997 LYS B O 1
ATOM 647 N N . GLU B 1 22 ? 19.055 -7.107 6.863 1.00 17.23 998 GLU B N 1
ATOM 648 C CA . GLU B 1 22 ? 18.314 -6.977 8.117 1.00 17.95 998 GLU B CA 1
ATOM 649 C C . GLU B 1 22 ? 17.126 -6.029 7.919 1.00 18.77 998 GLU B C 1
ATOM 650 O O . GLU B 1 22 ? 15.991 -6.344 8.309 1.00 19.02 998 GLU B O 1
ATOM 652 N N . ALA B 1 23 ? 17.384 -4.887 7.289 1.00 18.89 999 ALA B N 1
ATOM 653 C CA . ALA B 1 23 ? 16.332 -3.935 6.989 1.00 20.14 999 ALA B CA 1
ATOM 654 C C . ALA B 1 23 ? 15.235 -4.552 6.097 1.00 21.11 999 ALA B C 1
ATOM 655 O O . ALA B 1 23 ? 14.047 -4.342 6.341 1.00 20.80 999 ALA B O 1
ATOM 657 N N . GLN B 1 24 ? 15.636 -5.306 5.072 1.00 22.13 1000 GLN B N 1
ATOM 658 C CA . GLN B 1 24 ? 14.699 -5.890 4.126 1.00 24.33 1000 GLN B CA 1
ATOM 659 C C . GLN B 1 24 ? 13.857 -6.978 4.788 1.00 26.58 1000 GLN B C 1
ATOM 660 O O . GLN B 1 24 ? 12.685 -7.167 4.437 1.00 26.89 1000 GLN B O 1
ATOM 666 N N . GLU B 1 25 ? 14.447 -7.688 5.743 1.00 28.27 1001 GLU B N 1
ATOM 667 C CA . GLU B 1 25 ? 13.686 -8.647 6.533 1.00 30.73 1001 GLU B CA 1
ATOM 668 C C . GLU B 1 25 ? 12.722 -7.934 7.494 1.00 31.26 1001 GLU B C 1
ATOM 669 O O . GLU B 1 25 ? 11.564 -8.350 7.638 1.00 32.10 1001 GLU B O 1
ATOM 675 N N . GLN B 1 26 ? 13.192 -6.873 8.139 1.00 32.07 1002 GLN B N 1
ATOM 676 C CA . GLN B 1 26 ? 12.352 -6.037 9.006 1.00 33.42 1002 GLN B CA 1
ATOM 677 C C . GLN B 1 26 ? 11.147 -5.508 8.224 1.00 34.17 1002 GLN B C 1
ATOM 678 O O . GLN B 1 26 ? 10.028 -5.467 8.755 1.00 34.47 1002 GLN B O 1
ATOM 684 N N . LEU B 1 27 ? 11.381 -5.152 6.959 1.00 34.51 1003 LEU B N 1
ATOM 685 C CA . LEU B 1 27 ? 10.352 -4.635 6.065 1.00 36.30 1003 LEU B CA 1
ATOM 686 C C . LEU B 1 27 ? 9.319 -5.671 5.688 1.00 37.84 1003 LEU B C 1
ATOM 687 O O . LEU B 1 27 ? 8.148 -5.330 5.527 1.00 38.32 1003 LEU B O 1
ATOM 692 N N . SER B 1 28 ? 9.741 -6.923 5.533 1.00 39.13 1004 SER B N 1
ATOM 693 C CA . SER B 1 28 ? 8.803 -8.023 5.326 1.00 40.89 1004 SER B CA 1
ATOM 694 C C . SER B 1 28 ? 7.959 -8.291 6.572 1.00 42.11 1004 SER B C 1
ATOM 695 O O . SER B 1 28 ? 6.753 -8.535 6.465 1.00 42.74 1004 SER B O 1
ATOM 698 N N . ARG B 1 29 ? 8.577 -8.214 7.748 1.00 43.27 1005 ARG B N 1
ATOM 699 C CA . ARG B 1 29 ? 7.838 -8.330 9.006 1.00 44.75 1005 ARG B CA 1
ATOM 700 C C . ARG B 1 29 ? 6.793 -7.217 9.154 1.00 45.48 1005 ARG B C 1
ATOM 701 O O . ARG B 1 29 ? 5.621 -7.494 9.412 1.00 46.15 1005 ARG B O 1
ATOM 703 N N . LEU B 1 30 ? 7.218 -5.968 8.979 1.00 46.16 1006 LEU B N 1
ATOM 704 C CA . LEU B 1 30 ? 6.318 -4.828 9.061 1.00 47.12 1006 LEU B CA 1
ATOM 705 C C . LEU B 1 30 ? 5.266 -4.834 7.942 1.00 47.96 1006 LEU B C 1
ATOM 706 O O . LEU B 1 30 ? 4.212 -4.194 8.076 1.00 48.41 1006 LEU B O 1
ATOM 711 N N . LYS B 1 31 ? 5.543 -5.576 6.865 1.00 48.49 1007 LYS B N 1
ATOM 712 C CA . LYS B 1 31 ? 4.624 -5.707 5.734 1.00 49.27 1007 LYS B CA 1
ATOM 713 C C . LYS B 1 31 ? 3.400 -6.552 6.061 1.00 49.99 1007 LYS B C 1
ATOM 714 O O . LYS B 1 31 ? 2.277 -6.152 5.756 1.00 50.36 1007 LYS B O 1
ATOM 716 N N . ASP B 1 32 ? 3.615 -7.721 6.666 1.00 50.98 1008 ASP B N 1
ATOM 717 C CA . ASP B 1 32 ? 2.512 -8.625 7.002 1.00 51.92 1008 ASP B CA 1
ATOM 718 C C . ASP B 1 32 ? 1.797 -8.186 8.278 1.00 52.29 1008 ASP B C 1
ATOM 719 O O . ASP B 1 32 ? 0.678 -8.631 8.556 1.00 52.71 1008 ASP B O 1
ATOM 724 N N . GLU B 1 33 ? 2.447 -7.303 9.033 1.00 52.51 1009 GLU B N 1
ATOM 725 C CA . GLU B 1 33 ? 1.818 -6.591 10.141 1.00 52.79 1009 GLU B CA 1
ATOM 726 C C . GLU B 1 33 ? 0.819 -5.535 9.650 1.00 53.19 1009 GLU B C 1
ATOM 727 O O . GLU B 1 33 ? -0.123 -5.186 10.376 1.00 53.34 1009 GLU B O 1
ATOM 729 N N . GLU B 1 34 ? 1.026 -5.024 8.433 1.00 53.18 1010 GLU B N 1
ATOM 730 C CA . GLU B 1 34 ? 0.050 -4.145 7.784 1.00 53.28 1010 GLU B CA 1
ATOM 731 C C . GLU B 1 34 ? -1.106 -4.958 7.198 1.00 53.54 1010 GLU B C 1
ATOM 732 O O . GLU B 1 34 ? -2.194 -4.418 6.949 1.00 53.52 1010 GLU B O 1
ATOM 734 N N . ILE B 1 35 ? -0.861 -6.252 6.982 1.00 53.40 1011 ILE B N 1
ATOM 735 C CA . ILE B 1 35 ? -1.876 -7.179 6.471 1.00 53.21 1011 ILE B CA 1
ATOM 736 C C . ILE B 1 35 ? -2.776 -7.655 7.606 1.00 52.91 1011 ILE B C 1
ATOM 737 O O . ILE B 1 35 ? -3.993 -7.726 7.458 1.00 52.62 1011 ILE B O 1
ATOM 742 N N . SER B 1 36 ? -2.157 -7.971 8.739 1.00 52.81 1012 SER B N 1
ATOM 743 C CA . SER B 1 36 ? -2.875 -8.352 9.942 1.00 52.28 1012 SER B CA 1
ATOM 744 C C . SER B 1 36 ? -3.691 -7.185 10.508 1.00 52.02 1012 SER B C 1
ATOM 745 O O . SER B 1 36 ? -4.828 -7.393 10.951 1.00 52.18 1012 SER B O 1
ATOM 747 N N . ALA B 1 37 ? -3.122 -5.972 10.482 1.00 51.26 1013 ALA B N 1
ATOM 748 C CA . ALA B 1 37 ? -3.798 -4.771 10.990 1.00 50.65 1013 ALA B CA 1
ATOM 749 C C . ALA B 1 37 ? -5.009 -4.388 10.145 1.00 50.36 1013 ALA B C 1
ATOM 750 O O . ALA B 1 37 ? -6.035 -3.982 10.689 1.00 49.86 1013 ALA B O 1
ATOM 752 N N . ALA B 1 38 ? -4.881 -4.530 8.824 1.00 49.75 1014 ALA B N 1
ATOM 753 C CA . ALA B 1 38 ? -5.974 -4.246 7.891 1.00 49.14 1014 ALA B CA 1
ATOM 754 C C . ALA B 1 38 ? -7.069 -5.317 7.929 1.00 48.75 1014 ALA B C 1
ATOM 755 O O . ALA B 1 38 ? -8.221 -5.045 7.572 1.00 48.46 1014 ALA B O 1
ATOM 757 N N . ALA B 1 39 ? -6.706 -6.528 8.353 1.00 48.00 1015 ALA B N 1
ATOM 758 C CA . ALA B 1 39 ? -7.683 -7.587 8.598 1.00 47.14 1015 ALA B CA 1
ATOM 759 C C . ALA B 1 39 ? -8.371 -7.381 9.948 1.00 46.73 1015 ALA B C 1
ATOM 760 O O . ALA B 1 39 ? -9.453 -7.921 10.182 1.00 47.07 1015 ALA B O 1
ATOM 762 N N . ILE B 1 40 ? -7.728 -6.622 10.834 1.00 45.67 1016 ILE B N 1
ATOM 763 C CA . ILE B 1 40 ? -8.317 -6.229 12.116 1.00 44.80 1016 ILE B CA 1
ATOM 764 C C . ILE B 1 40 ? -9.220 -5.009 11.907 1.00 44.08 1016 ILE B C 1
ATOM 765 O O . ILE B 1 40 ? -10.260 -4.876 12.567 1.00 44.09 1016 ILE B O 1
ATOM 770 N N . LYS B 1 41 ? -8.825 -4.128 10.992 1.00 42.81 1017 LYS B N 1
ATOM 771 C CA . LYS B 1 41 ? -9.669 -3.008 10.601 1.00 42.27 1017 LYS B CA 1
ATOM 772 C C . LYS B 1 41 ? -11.004 -3.524 10.069 1.00 41.66 1017 LYS B C 1
ATOM 773 O O . LYS B 1 41 ? -12.063 -3.018 10.457 1.00 41.50 1017 LYS B O 1
ATOM 779 N N . ALA B 1 42 ? -10.940 -4.531 9.193 1.00 40.39 1018 ALA B N 1
ATOM 780 C CA . ALA B 1 42 ? -12.125 -5.090 8.546 1.00 39.41 1018 ALA B CA 1
ATOM 781 C C . ALA B 1 42 ? -13.028 -5.857 9.534 1.00 38.70 1018 ALA B C 1
ATOM 782 O O . ALA B 1 42 ? -14.261 -5.829 9.431 1.00 37.29 1018 ALA B O 1
ATOM 784 N N . GLN B 1 43 ? -12.395 -6.526 10.490 1.00 37.68 1019 GLN B N 1
ATOM 785 C CA . GLN B 1 43 ? -13.102 -7.217 11.552 1.00 37.21 1019 GLN B CA 1
ATOM 786 C C . GLN B 1 43 ? -13.859 -6.201 12.438 1.00 35.74 1019 GLN B C 1
ATOM 787 O O . GLN B 1 43 ? -15.063 -6.361 12.635 1.00 35.10 1019 GLN B O 1
ATOM 793 N N . PHE B 1 44 ? -13.168 -5.160 12.929 1.00 34.14 1020 PHE B N 1
ATOM 794 C CA . PHE B 1 44 ? -13.804 -4.050 13.653 1.00 33.33 1020 PHE B CA 1
ATOM 795 C C . PHE B 1 44 ? -14.939 -3.447 12.839 1.00 31.96 1020 PHE B C 1
ATOM 796 O O . PHE B 1 44 ? -16.006 -3.178 13.378 1.00 31.09 1020 PHE B O 1
ATOM 804 N N . GLU B 1 45 ? -14.703 -3.222 11.551 1.00 30.90 1021 GLU B N 1
ATOM 805 C CA . GLU B 1 45 ? -15.723 -2.617 10.692 1.00 30.93 1021 GLU B CA 1
ATOM 806 C C . GLU B 1 45 ? -16.963 -3.492 10.613 1.00 29.25 1021 GLU B C 1
ATOM 807 O O . GLU B 1 45 ? -18.064 -2.981 10.769 1.00 29.77 1021 GLU B O 1
ATOM 813 N N . LYS B 1 46 ? -16.788 -4.790 10.386 1.00 28.22 1022 LYS B N 1
ATOM 814 C CA . LYS B 1 46 ? -17.916 -5.721 10.423 1.00 26.88 1022 LYS B CA 1
ATOM 815 C C . LYS B 1 46 ? -18.692 -5.702 11.749 1.00 25.42 1022 LYS B C 1
ATOM 816 O O . LYS B 1 46 ? -19.916 -5.660 11.735 1.00 24.72 1022 LYS B O 1
ATOM 822 N N . GLN B 1 47 ? -17.984 -5.735 12.875 1.00 23.83 1023 GLN B N 1
ATOM 823 C CA . GLN B 1 47 ? -18.642 -5.713 14.181 1.00 22.95 1023 GLN B CA 1
ATOM 824 C C . GLN B 1 47 ? -19.410 -4.407 14.360 1.00 21.29 1023 GLN B C 1
ATOM 825 O O . GLN B 1 47 ? -20.521 -4.415 14.872 1.00 20.94 1023 GLN B O 1
ATOM 831 N N . LEU B 1 48 ? -18.838 -3.300 13.908 1.00 21.26 1024 LEU B N 1
ATOM 832 C CA . LEU B 1 48 ? -19.479 -1.997 14.077 1.00 21.01 1024 LEU B CA 1
ATOM 833 C C . LEU B 1 48 ? -20.771 -1.967 13.273 1.00 19.93 1024 LEU B C 1
ATOM 834 O O . LEU B 1 48 ? -21.833 -1.604 13.805 1.00 18.93 1024 LEU B O 1
ATOM 839 N N . LEU B 1 49 ? -20.689 -2.330 11.993 1.00 19.05 1025 LEU B N 1
ATOM 840 C CA . LEU B 1 49 ? -21.899 -2.500 11.167 1.00 18.83 1025 LEU B CA 1
ATOM 841 C C . LEU B 1 49 ? -22.973 -3.352 11.843 1.00 18.13 1025 LEU B C 1
ATOM 842 O O . LEU B 1 49 ? -24.151 -2.952 11.870 1.00 18.15 1025 LEU B O 1
ATOM 847 N N . THR B 1 50 ? -22.584 -4.516 12.355 1.00 17.19 1026 THR B N 1
ATOM 848 C CA . THR B 1 50 ? -23.508 -5.410 13.027 1.00 17.01 1026 THR B CA 1
ATOM 849 C C . THR B 1 50 ? -24.176 -4.732 14.210 1.00 15.93 1026 THR B C 1
ATOM 850 O O . THR B 1 50 ? -25.403 -4.806 14.333 1.00 14.19 1026 THR B O 1
ATOM 854 N N . GLU B 1 51 ? -23.394 -4.062 15.071 1.00 14.24 1027 GLU B N 1
ATOM 855 C CA . GLU B 1 51 ? -24.001 -3.387 16.210 1.00 13.46 1027 GLU B CA 1
ATOM 856 C C . GLU B 1 51 ? -24.938 -2.260 15.755 1.00 13.95 1027 GLU B C 1
ATOM 857 O O . GLU B 1 51 ? -26.034 -2.118 16.301 1.00 11.11 1027 GLU B O 1
ATOM 863 N N . ARG B 1 52 ? -24.526 -1.472 14.764 1.00 12.57 1028 ARG B N 1
ATOM 864 C CA . ARG B 1 52 ? -25.345 -0.348 14.348 1.00 14.99 1028 ARG B CA 1
ATOM 865 C C . ARG B 1 52 ? -26.618 -0.862 13.727 1.00 13.77 1028 ARG B C 1
ATOM 866 O O . ARG B 1 52 ? -27.667 -0.241 13.840 1.00 12.66 1028 ARG B O 1
ATOM 874 N N . THR B 1 53 ? -26.503 -1.982 13.018 1.00 12.72 1029 THR B N 1
ATOM 875 C CA . THR B 1 53 ? -27.646 -2.551 12.314 1.00 12.88 1029 THR B CA 1
ATOM 876 C C . THR B 1 53 ? -28.728 -3.054 13.284 1.00 11.39 1029 THR B C 1
ATOM 877 O O . THR B 1 53 ? -29.905 -2.772 13.080 1.00 11.37 1029 THR B O 1
ATOM 881 N N . LEU B 1 54 ? -28.320 -3.802 14.304 1.00 8.81 1030 LEU B N 1
ATOM 882 C CA . LEU B 1 54 ? -29.220 -4.300 15.315 1.00 9.53 1030 LEU B CA 1
ATOM 883 C C . LEU B 1 54 ? -29.813 -3.102 16.007 1.00 9.66 1030 LEU B C 1
ATOM 884 O O . LEU B 1 54 ? -31.018 -3.061 16.234 1.00 10.31 1030 LEU B O 1
ATOM 889 N N . LYS B 1 55 ? -28.974 -2.111 16.310 1.00 8.54 1031 LYS B N 1
ATOM 890 C CA . LYS B 1 55 ? -29.531 -0.870 16.910 1.00 8.71 1031 LYS B CA 1
ATOM 891 C C . LYS B 1 55 ? -30.655 -0.279 16.037 1.00 8.80 1031 LYS B C 1
ATOM 892 O O . LYS B 1 55 ? -31.743 -0.013 16.518 1.00 8.96 1031 LYS B O 1
ATOM 898 N N . THR B 1 56 ? -30.373 -0.079 14.753 1.00 6.98 1032 THR B N 1
ATOM 899 C CA . THR B 1 56 ? -31.320 0.606 13.840 1.00 9.14 1032 THR B CA 1
ATOM 900 C C . THR B 1 56 ? -32.618 -0.227 13.595 1.00 6.84 1032 THR B C 1
ATOM 901 O O . THR B 1 56 ? -33.726 0.330 13.580 1.00 5.31 1032 THR B O 1
ATOM 905 N N . GLN B 1 57 ? -32.494 -1.560 13.502 1.00 6.56 1033 GLN B N 1
ATOM 906 C CA . GLN B 1 57 ? -33.659 -2.457 13.407 1.00 6.50 1033 GLN B CA 1
ATOM 907 C C . GLN B 1 57 ? -34.555 -2.361 14.622 1.00 5.92 1033 GLN B C 1
ATOM 908 O O . GLN B 1 57 ? -35.775 -2.287 14.525 1.00 6.73 1033 GLN B O 1
ATOM 914 N N . ALA B 1 58 ? -33.942 -2.348 15.782 1.00 5.78 1034 ALA B N 1
ATOM 915 C CA . ALA B 1 58 ? -34.723 -2.230 17.011 1.00 6.35 1034 ALA B CA 1
ATOM 916 C C . ALA B 1 58 ? -35.440 -0.884 17.059 1.00 6.20 1034 ALA B C 1
ATOM 917 O O . ALA B 1 58 ? -36.580 -0.820 17.437 1.00 6.34 1034 ALA B O 1
ATOM 919 N N . VAL B 1 59 ? -34.747 0.179 16.690 1.00 5.73 1035 VAL B N 1
ATOM 920 C CA . VAL B 1 59 ? -35.300 1.549 16.680 1.00 6.83 1035 VAL B CA 1
ATOM 921 C C . VAL B 1 59 ? -36.521 1.600 15.723 1.00 6.10 1035 VAL B C 1
ATOM 922 O O . VAL B 1 59 ? -37.595 2.137 16.056 1.00 4.39 1035 VAL B O 1
ATOM 926 N N . ASN B 1 60 ? -36.353 1.007 14.543 1.00 4.81 1036 ASN B N 1
ATOM 927 C CA . ASN B 1 60 ? -37.358 1.186 13.527 1.00 6.71 1036 ASN B CA 1
ATOM 928 C C . ASN B 1 60 ? -38.597 0.347 13.836 1.00 6.18 1036 ASN B C 1
ATOM 929 O O . ASN B 1 60 ? -39.739 0.736 13.531 1.00 5.89 1036 ASN B O 1
ATOM 934 N N . LYS B 1 61 ? -38.371 -0.830 14.403 1.00 6.66 1037 LYS B N 1
ATOM 935 C CA . LYS B 1 61 ? -39.526 -1.656 14.836 1.00 6.90 1037 LYS B CA 1
ATOM 936 C C . LYS B 1 61 ? -40.243 -0.994 16.025 1.00 6.71 1037 LYS B C 1
ATOM 937 O O . LYS B 1 61 ? -41.461 -0.967 16.083 1.00 7.82 1037 LYS B O 1
ATOM 943 N N . LEU B 1 62 ? -39.475 -0.404 16.931 1.00 7.24 1038 LEU B N 1
ATOM 944 C CA . LEU B 1 62 ? -40.078 0.276 18.086 1.00 8.41 1038 LEU B CA 1
ATOM 945 C C . LEU B 1 62 ? -40.888 1.485 17.579 1.00 7.62 1038 LEU B C 1
ATOM 946 O O . LEU B 1 62 ? -42.032 1.687 18.003 1.00 8.98 1038 LEU B O 1
ATOM 951 N N . ALA B 1 63 ? -40.334 2.246 16.643 1.00 6.17 1039 ALA B N 1
ATOM 952 C CA . ALA B 1 63 ? -41.079 3.415 16.122 1.00 5.78 1039 ALA B CA 1
ATOM 953 C C . ALA B 1 63 ? -42.419 2.931 15.497 1.00 6.98 1039 ALA B C 1
ATOM 954 O O . ALA B 1 63 ? -43.475 3.505 15.734 1.00 6.16 1039 ALA B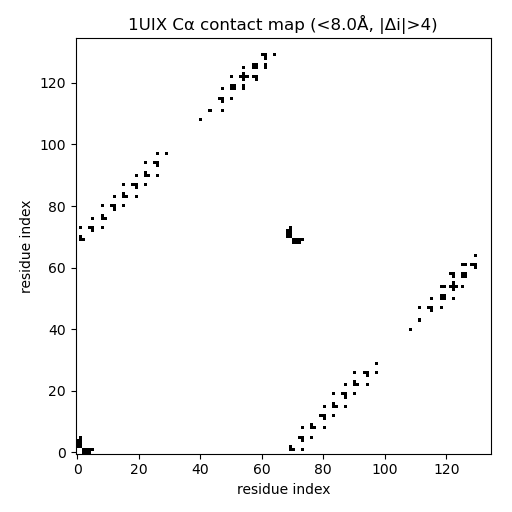 O 1
ATOM 956 N N . GLU B 1 64 ? -42.377 1.834 14.736 1.00 5.08 1040 GLU B N 1
ATOM 957 C CA . GLU B 1 64 ? -43.567 1.352 14.044 1.00 6.29 1040 GLU B CA 1
ATOM 958 C C . GLU B 1 64 ? -44.625 0.978 15.088 1.00 7.11 1040 GLU B C 1
ATOM 959 O O . GLU B 1 64 ? -45.789 1.312 14.909 1.00 7.86 1040 GLU B O 1
ATOM 965 N N . ILE B 1 65 ? -44.212 0.275 16.145 1.00 8.86 1041 ILE B N 1
ATOM 966 C CA . ILE B 1 65 ? -45.134 -0.122 17.222 1.00 11.73 1041 ILE B CA 1
ATOM 967 C C . ILE B 1 65 ? -45.740 1.091 17.886 1.00 13.78 1041 ILE B C 1
ATOM 968 O O . ILE B 1 65 ? -46.974 1.125 18.133 1.00 14.34 1041 ILE B O 1
ATOM 989 N N . ASN B 1 67 ? -46.207 4.031 16.645 1.00 15.79 1043 ASN B N 1
ATOM 990 C CA . ASN B 1 67 ? -46.988 4.878 15.726 1.00 18.19 1043 ASN B CA 1
ATOM 991 C C . ASN B 1 67 ? -48.325 4.275 15.290 1.00 21.20 1043 ASN B C 1
ATOM 992 O O . ASN B 1 67 ? -49.025 4.800 14.399 1.00 21.99 1043 ASN B O 1
ATOM 997 N N . ARG B 1 68 ? -48.655 3.181 15.965 1.00 25.18 1044 ARG B N 1
ATOM 998 C CA . ARG B 1 68 ? -49.896 2.421 15.834 1.00 28.32 1044 ARG B CA 1
ATOM 999 C C . ARG B 1 68 ? -49.735 1.513 14.645 1.00 30.11 1044 ARG B C 1
ATOM 1000 O O . ARG B 1 68 ? -49.652 0.309 14.941 1.00 31.46 1044 ARG B O 1
#

Solvent-accessible surface area: 9330 Å² total

B-factor: mean 23.2, std 15.07, range [2.57, 76.24]

CATH classification: 1.20.5.730

Radius of gyration: 29.22 Å; Cα contacts (8 Å, |Δi|>4): 86; chains: 2; bounding box: 98×15×38 Å

GO terms:
  GO:0004672 protein kinase activity (F, IDA)
  GO:0004674 protein serine/threonine kinase activity (F, TAS)
  GO:0005829 cytosol (C, TAS)

Organism: Bos taurus (NCBI:txid9913)

InterPro domains:
  IPR000719 Protein kinase domain [PF00069] (92-354)
  IPR000719 Protein kinase domain [PS50011] (92-354)
  IPR000719 Protein kinase domain [SM00220] (92-354)
  IPR000961 AGC-kinase, C-terminal [PS51285] (357-425)
  IPR000961 AGC-kinase, C-terminal [SM00133] (357-417)
  IPR001849 Pleckstrin homology domain [PS50003] (1150-1349)
  IPR001849 Pleckstrin homology domain [SM00233] (1151-1351)
  IPR002219 Protein kinase C-like, phorbol ester/diacylglycerol-binding domain [PS50081] (1260-1315)
  IPR002219 Protein kinase C-like, phorbol ester/diacylglycerol-binding domain [SM00109] (1261-1315)
  IPR008271 Serine/threonine-protein kinase, active site [PS00108] (210-222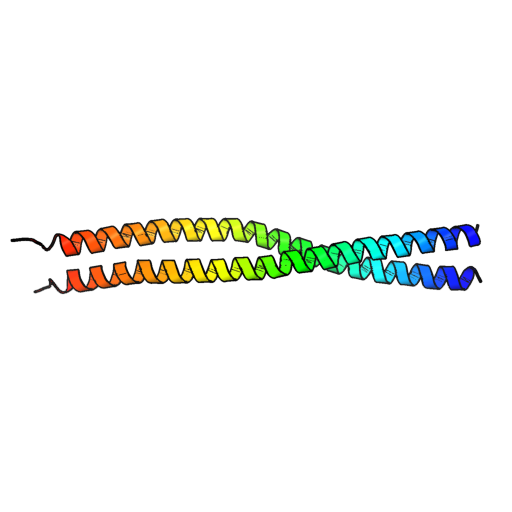)
  IPR011009 Protein kinase-like domain superfamily [SSF56112] (89-412)
  IPR011072 HR1 rho-binding domain [PS51860] (497-573)
  IPR011993 PH-like domain superfamily [G3DSA:2.30.29.30] (1151-1254)
  IPR015008 ROCK, Rho binding domain [PF08912] (978-1046)
  IPR015008 ROCK, Rho binding domain [PS51859] (979-1047)
  IPR017441 Protein kinase, ATP binding site [PS00107] (98-121)
  IPR020684 Rho-associated protein kinase 1/2 [PIRSF037568] (17-1388)
  IPR029878 Rho-associated protein kinase 2, catalytic domain [cd05621] (39-417)
  IPR037311 Rho-associated protein kinase 2, HR1 domain [cd11638] (505-571)
  IPR046349 C1-like domain superfamily [SSF57889] (1258-1307)

Foldseek 3Di:
DVVVVVVVVVVVVVVVVVVVVVVVVVVVVVVVVVVVVVVVVVVVVVVVVVVVVVVCVVVVVVVVVVPD/DVVVVVVVVVVVVVVVVVVVVVVVVVVVVVVVVVVVVVVVVVVVVVVVCVVVVVVVVVVVVVVVCCD

Sequence (135 aa):
GSTSDVANLANEKEELNNKLKEAQEQLSRLKDEEISAAAIKAQFEKQLLTERTLKTQAVNKLAEINRKGSTSDVANLANEKEELNNKLKEAQEQLSRLKDEEISAAAIKAQFEKQLLTERTLKTQAVNKLAEINR

Secondary structure (DSSP, 8-state):
-HHHHHHHHHHHHHHHHHHHHHHHHHHHHHHHHHHHHHHHHHHHHHHHHHHHHHHHHHHHHHHH----/-HHHHHHHHHHHHHHHHHHHHHHHHHHHHHHHHHHHHHHHHHHHHHHHHHHHHHHHHHHHHHHH---